Protein AF-B1SZX5-F1 (afdb_monomer)

InterPro domains:
  IPR019289 Tail assembly protein E/E' [PF10109] (11-87)

Radius of gyration: 14.86 Å; Cα contacts (8 Å, |Δi|>4): 120; chains: 1; bounding box: 37×42×34 Å

Sequence (103 aa):
MSLKRTDPLPLDTPIARGEQKIDAVTLTMSGSGALRGVTLTDVLQLDVIALSKVLPRISNPMLTEQDVLRMDPADLVKLGTELAGFLVPNSVKQDASLDPSTK

Structure (mmCIF, N/CA/C/O backbone):
data_AF-B1SZX5-F1
#
_entry.id   AF-B1SZX5-F1
#
loop_
_atom_site.group_PDB
_atom_site.id
_atom_site.type_symbol
_atom_site.label_atom_id
_atom_site.label_alt_id
_atom_site.label_comp_id
_atom_site.label_asym_id
_atom_site.label_entity_id
_atom_site.label_seq_id
_atom_site.pdbx_PDB_ins_code
_atom_site.Cartn_x
_atom_site.Cartn_y
_atom_site.Cartn_z
_atom_site.occupancy
_atom_site.B_iso_or_equiv
_atom_site.auth_seq_id
_atom_site.auth_comp_id
_atom_site.auth_asym_id
_atom_site.auth_atom_id
_atom_site.pdbx_PDB_model_num
ATOM 1 N N . MET A 1 1 ? 4.076 9.303 -22.768 1.00 49.81 1 MET A N 1
ATOM 2 C CA . MET A 1 1 ? 4.319 8.650 -21.463 1.00 49.81 1 MET A CA 1
ATOM 3 C C . MET A 1 1 ? 3.309 7.527 -21.317 1.00 49.81 1 MET A C 1
ATOM 5 O O . MET A 1 1 ? 2.122 7.816 -21.340 1.00 49.81 1 MET A O 1
ATOM 9 N N . SER A 1 2 ? 3.749 6.271 -21.250 1.00 59.03 2 SER A N 1
ATOM 10 C CA . SER A 1 2 ? 2.839 5.137 -21.044 1.00 59.03 2 SER A CA 1
ATOM 11 C C . SER A 1 2 ? 2.307 5.171 -19.612 1.00 59.03 2 SER A C 1
ATOM 13 O O . SER A 1 2 ? 3.093 5.135 -18.666 1.00 59.03 2 SER A O 1
ATOM 15 N N . LEU A 1 3 ? 0.989 5.284 -19.454 1.00 67.38 3 LEU A N 1
ATOM 16 C CA . LEU A 1 3 ? 0.317 5.176 -18.159 1.00 67.38 3 LEU A CA 1
ATOM 17 C C . LEU A 1 3 ? 0.470 3.735 -17.656 1.00 67.38 3 LEU A C 1
ATOM 19 O O . LEU A 1 3 ? 0.105 2.802 -18.368 1.00 67.38 3 LEU A O 1
ATOM 23 N N . LYS A 1 4 ? 1.023 3.544 -16.454 1.00 86.88 4 LYS A N 1
ATOM 24 C CA . LYS A 1 4 ? 1.081 2.222 -15.817 1.00 86.88 4 LYS A CA 1
ATOM 25 C C . LYS A 1 4 ? -0.180 2.048 -14.972 1.00 86.88 4 LYS A C 1
ATOM 27 O O . LYS A 1 4 ? -0.395 2.831 -14.049 1.00 86.88 4 LYS A O 1
ATOM 32 N N . ARG A 1 5 ? -1.023 1.072 -15.309 1.00 94.06 5 ARG A N 1
ATOM 33 C CA . ARG A 1 5 ? -2.298 0.798 -14.634 1.00 94.06 5 ARG A CA 1
ATOM 34 C C . ARG A 1 5 ? -2.495 -0.711 -14.483 1.00 94.06 5 ARG A C 1
ATOM 36 O O . ARG A 1 5 ? -2.105 -1.442 -15.387 1.00 94.06 5 ARG A O 1
ATOM 43 N N . THR A 1 6 ? -3.083 -1.149 -13.372 1.00 95.94 6 THR A N 1
ATOM 44 C CA . THR A 1 6 ? -3.493 -2.548 -13.163 1.00 95.94 6 THR A CA 1
ATOM 45 C C . THR A 1 6 ? -4.910 -2.803 -13.676 1.00 95.94 6 THR A C 1
ATOM 47 O O . THR A 1 6 ? -5.719 -1.875 -13.802 1.00 95.94 6 THR A O 1
ATOM 50 N N . ASP A 1 7 ? -5.246 -4.072 -13.883 1.00 95.56 7 ASP A N 1
ATOM 51 C CA . ASP A 1 7 ? -6.642 -4.510 -13.838 1.00 95.56 7 ASP A CA 1
ATOM 52 C C . ASP A 1 7 ? -7.218 -4.331 -12.414 1.00 95.56 7 ASP A C 1
ATOM 54 O O . ASP A 1 7 ? -6.459 -4.079 -11.466 1.00 95.56 7 ASP A O 1
ATOM 58 N N . PRO A 1 8 ? -8.551 -4.393 -12.225 1.00 97.44 8 PRO A N 1
ATOM 59 C CA . PRO A 1 8 ? -9.146 -4.356 -10.893 1.00 97.44 8 PRO A CA 1
ATOM 60 C C . PRO A 1 8 ? -8.628 -5.508 -10.024 1.00 97.44 8 PRO A C 1
ATOM 62 O O . PRO A 1 8 ? -8.835 -6.676 -10.343 1.00 97.44 8 PRO A O 1
ATOM 65 N N . LEU A 1 9 ? -7.971 -5.171 -8.916 1.00 97.62 9 LEU A N 1
ATOM 66 C CA . LEU A 1 9 ? -7.430 -6.126 -7.954 1.00 97.62 9 LEU A CA 1
ATOM 67 C C . LEU A 1 9 ? -8.503 -6.401 -6.894 1.00 97.62 9 LEU A C 1
ATOM 69 O O . LEU A 1 9 ? -8.837 -5.472 -6.150 1.00 97.62 9 LEU A O 1
ATOM 73 N N . PRO A 1 10 ? -9.076 -7.614 -6.819 1.00 98.00 10 PRO A N 1
ATOM 74 C CA . PRO A 1 10 ? -10.072 -7.940 -5.809 1.00 98.00 10 PRO A CA 1
ATOM 75 C C . PRO A 1 10 ? -9.433 -7.985 -4.419 1.00 98.00 10 PRO A C 1
ATOM 77 O O . PRO A 1 10 ? -8.341 -8.539 -4.240 1.00 98.00 10 PRO A O 1
ATOM 80 N N . LEU A 1 11 ? -10.131 -7.402 -3.449 1.00 97.88 11 LEU A N 1
ATOM 81 C CA . LEU A 1 11 ? -9.780 -7.482 -2.039 1.00 97.88 11 LEU A CA 1
ATOM 82 C C . LEU A 1 11 ? -10.410 -8.735 -1.442 1.00 97.88 11 LEU A C 1
ATOM 84 O O . LEU A 1 11 ? -11.609 -8.970 -1.608 1.00 97.88 11 LEU A O 1
ATOM 88 N N . ASP A 1 12 ? -9.606 -9.514 -0.731 1.00 96.88 12 ASP A N 1
ATOM 89 C CA . ASP A 1 12 ? -10.094 -10.676 0.008 1.00 96.88 12 ASP A CA 1
ATOM 90 C C . ASP A 1 12 ? -10.927 -10.219 1.214 1.00 96.88 12 ASP A C 1
ATOM 92 O O . ASP A 1 12 ? -11.929 -10.847 1.564 1.00 96.88 12 ASP A O 1
ATOM 96 N N . THR A 1 13 ? -10.568 -9.067 1.792 1.00 97.44 13 THR A N 1
ATOM 97 C CA . THR A 1 13 ? -11.337 -8.379 2.831 1.00 97.44 13 THR A CA 1
ATOM 98 C C . THR A 1 13 ? -11.823 -7.016 2.323 1.00 97.44 13 THR A C 1
ATOM 100 O O . THR A 1 13 ? -11.080 -6.031 2.363 1.00 97.44 13 THR A O 1
ATOM 103 N N . PRO A 1 14 ? -13.084 -6.915 1.859 1.00 96.19 14 PRO A N 1
ATOM 104 C CA . PRO A 1 14 ? -13.634 -5.661 1.362 1.00 96.19 14 PRO A CA 1
ATOM 105 C C . PRO A 1 14 ? -13.609 -4.545 2.408 1.00 96.19 14 PRO A C 1
ATOM 107 O O . PRO A 1 14 ? -13.945 -4.751 3.576 1.00 96.19 14 PRO A O 1
ATOM 110 N N . ILE A 1 15 ? -13.299 -3.328 1.968 1.00 96.31 15 ILE A N 1
ATOM 111 C CA . ILE A 1 15 ? -13.296 -2.153 2.844 1.00 96.31 15 ILE A CA 1
ATOM 112 C C . ILE A 1 15 ? -14.712 -1.579 2.913 1.00 96.31 15 ILE A C 1
ATOM 114 O O . ILE A 1 15 ? -15.302 -1.238 1.885 1.00 96.31 15 ILE A O 1
ATOM 118 N N . ALA A 1 16 ? -15.243 -1.433 4.127 1.00 93.19 16 ALA A N 1
ATOM 119 C CA . ALA A 1 16 ? -16.535 -0.803 4.383 1.00 93.19 16 ALA A CA 1
ATOM 120 C C . ALA A 1 16 ? -16.351 0.644 4.873 1.00 93.19 16 ALA A C 1
ATOM 122 O O . ALA A 1 16 ? -15.753 0.887 5.921 1.00 93.19 16 ALA A O 1
ATOM 123 N N . ARG A 1 17 ? -16.904 1.611 4.135 1.00 88.19 17 ARG A N 1
ATOM 124 C CA . ARG A 1 17 ? -16.944 3.038 4.490 1.00 88.19 17 ARG A CA 1
ATOM 125 C C . ARG A 1 17 ? -18.385 3.531 4.475 1.00 88.19 17 ARG A C 1
ATOM 127 O O . ARG A 1 17 ? -18.882 4.014 3.459 1.00 88.19 17 ARG A O 1
ATOM 134 N N . GLY A 1 18 ? -19.060 3.392 5.614 1.00 87.44 18 GLY A N 1
ATOM 135 C CA . GLY A 1 18 ? -20.493 3.668 5.712 1.00 87.44 18 GLY A CA 1
ATOM 136 C C . GLY A 1 18 ? -21.272 2.741 4.780 1.00 87.44 18 GLY A C 1
ATOM 137 O O . GLY A 1 18 ? -21.212 1.526 4.936 1.00 87.44 18 GLY A O 1
ATOM 138 N N . GLU A 1 19 ? -21.958 3.314 3.794 1.00 88.75 19 GLU A N 1
ATOM 139 C CA . GLU A 1 19 ? -22.711 2.567 2.776 1.00 88.75 19 GLU A CA 1
ATOM 140 C C . GLU A 1 19 ? -21.841 2.110 1.593 1.00 88.75 19 GLU A C 1
ATOM 142 O O . GLU A 1 19 ? -22.261 1.267 0.801 1.00 88.75 19 GLU A O 1
ATOM 147 N N . GLN A 1 20 ? -20.622 2.647 1.453 1.00 88.94 20 GLN A N 1
ATOM 148 C CA . GLN A 1 20 ? -19.713 2.245 0.386 1.00 88.94 20 GLN A CA 1
ATOM 149 C C . GLN A 1 20 ? -18.973 0.964 0.771 1.00 88.94 20 GLN A C 1
ATOM 151 O O . GLN A 1 20 ? -18.286 0.912 1.792 1.00 88.94 20 GLN A O 1
ATOM 156 N N . LYS A 1 21 ? -19.035 -0.033 -0.109 1.00 94.81 21 LYS A N 1
ATOM 157 C CA . LYS A 1 21 ? -18.204 -1.234 -0.055 1.00 94.81 21 LYS A CA 1
ATOM 158 C C . LYS A 1 21 ? -17.199 -1.208 -1.204 1.00 94.81 21 LYS A C 1
ATOM 160 O O . LYS A 1 21 ? -17.571 -0.927 -2.342 1.00 94.81 21 LYS A O 1
ATOM 165 N N . ILE A 1 22 ? -15.927 -1.447 -0.903 1.00 96.75 22 ILE A N 1
ATOM 166 C CA . ILE A 1 22 ? -14.854 -1.539 -1.896 1.00 96.75 22 ILE A CA 1
ATOM 167 C C . ILE A 1 22 ? -14.410 -2.992 -1.955 1.00 96.75 22 ILE A C 1
ATOM 169 O O . ILE A 1 22 ? -13.698 -3.457 -1.070 1.00 96.75 22 ILE A O 1
ATOM 173 N N . ASP A 1 23 ? -14.840 -3.696 -2.996 1.00 97.69 23 ASP A N 1
ATOM 174 C CA . ASP A 1 23 ? -14.473 -5.097 -3.225 1.00 97.69 23 ASP A CA 1
ATOM 175 C C . ASP A 1 23 ? -13.239 -5.241 -4.130 1.00 97.69 23 ASP A C 1
ATOM 177 O O . ASP A 1 23 ? -12.637 -6.307 -4.188 1.00 97.69 23 ASP A O 1
ATOM 181 N N . ALA A 1 24 ? -12.852 -4.183 -4.849 1.00 97.75 24 ALA A N 1
ATOM 182 C CA . ALA A 1 24 ? -11.674 -4.181 -5.707 1.00 97.75 24 ALA A CA 1
ATOM 183 C C . ALA A 1 24 ? -11.065 -2.782 -5.848 1.00 97.75 24 ALA A C 1
ATOM 185 O O . ALA A 1 24 ? -11.769 -1.769 -5.788 1.00 97.75 24 ALA A O 1
ATOM 186 N N . VAL A 1 25 ? -9.756 -2.734 -6.092 1.00 97.94 25 VAL A N 1
ATOM 187 C CA . VAL A 1 25 ? -8.985 -1.500 -6.276 1.00 97.94 25 VAL A CA 1
ATOM 188 C C . VAL A 1 25 ? -8.172 -1.585 -7.563 1.00 97.94 25 VAL A C 1
ATOM 190 O O . VAL A 1 25 ? -7.511 -2.576 -7.840 1.00 97.94 25 VAL A O 1
ATOM 193 N N . THR A 1 26 ? -8.192 -0.528 -8.366 1.00 98.06 26 THR A N 1
ATOM 194 C CA . THR A 1 26 ? -7.268 -0.352 -9.492 1.00 98.06 26 THR A CA 1
ATOM 195 C C . THR A 1 26 ? -6.151 0.604 -9.097 1.00 98.06 26 THR A C 1
ATOM 197 O O . THR A 1 26 ? -6.438 1.667 -8.550 1.00 98.06 26 THR A O 1
ATOM 200 N N . LEU A 1 27 ? -4.897 0.281 -9.418 1.00 97.81 27 LEU A N 1
ATOM 201 C CA . LEU A 1 27 ? -3.759 1.175 -9.196 1.00 97.81 27 LEU A CA 1
ATOM 202 C C . LEU A 1 27 ? -3.327 1.833 -10.511 1.00 97.81 27 LEU A C 1
ATOM 204 O O . LEU A 1 27 ? -3.223 1.166 -11.537 1.00 97.81 27 LEU A O 1
ATOM 208 N N . THR A 1 28 ? -3.072 3.143 -10.498 1.00 95.94 28 THR A N 1
ATOM 209 C CA . THR A 1 28 ? -2.600 3.913 -11.660 1.00 95.94 28 THR A CA 1
ATOM 210 C C . THR A 1 28 ? -1.444 4.830 -11.277 1.00 95.94 28 THR A C 1
ATOM 212 O O . THR A 1 28 ? -1.599 5.751 -10.480 1.00 95.94 28 THR A O 1
ATOM 215 N N . MET A 1 29 ? -0.281 4.627 -11.894 1.00 91.88 29 MET A N 1
ATOM 216 C CA . MET A 1 29 ? 0.921 5.417 -11.651 1.00 91.88 29 MET A CA 1
ATOM 217 C C . MET A 1 29 ? 1.205 6.363 -12.827 1.00 91.88 29 MET A C 1
ATOM 219 O O . MET A 1 29 ? 1.549 5.934 -13.929 1.00 91.88 29 MET A O 1
ATOM 223 N N . SER A 1 30 ? 1.083 7.672 -12.581 1.00 84.31 30 SER A N 1
ATOM 224 C CA . SER A 1 30 ? 1.310 8.745 -13.568 1.00 84.31 30 SER A CA 1
ATOM 225 C C . SER A 1 30 ? 2.730 9.336 -13.543 1.00 84.31 30 SER A C 1
ATOM 227 O O . SER A 1 30 ? 3.063 10.179 -14.373 1.00 84.31 30 SER A O 1
ATOM 229 N N . GLY A 1 31 ? 3.589 8.889 -12.617 1.00 87.81 31 GLY A N 1
ATOM 230 C CA . GLY A 1 31 ? 4.994 9.295 -12.506 1.00 87.81 31 GLY A CA 1
ATOM 231 C C . GLY A 1 31 ? 5.541 9.185 -11.078 1.00 87.81 31 GLY A C 1
ATOM 232 O O . GLY A 1 31 ? 4.844 8.747 -10.163 1.00 87.81 31 GLY A O 1
ATOM 233 N N . SER A 1 32 ? 6.783 9.632 -10.863 1.00 90.31 32 SER A N 1
ATOM 234 C CA . SER A 1 32 ? 7.447 9.600 -9.544 1.00 90.31 32 SER A CA 1
ATOM 235 C C . SER A 1 32 ? 6.789 10.509 -8.498 1.00 90.31 32 SER A C 1
ATOM 237 O O . SER A 1 32 ? 7.007 10.337 -7.302 1.00 90.31 32 SER A O 1
ATOM 239 N N . GLY A 1 33 ? 5.932 11.443 -8.922 1.00 92.00 33 GLY A N 1
ATOM 240 C CA . GLY A 1 33 ? 5.200 12.338 -8.028 1.00 92.00 33 GLY A CA 1
ATOM 241 C C . GLY A 1 33 ? 4.288 11.630 -7.015 1.00 92.00 33 GLY A C 1
ATOM 242 O O . GLY A 1 33 ? 3.993 12.212 -5.970 1.00 92.00 33 GLY A O 1
ATOM 243 N N . ALA A 1 34 ? 3.878 10.386 -7.283 1.00 92.88 34 ALA A N 1
ATOM 244 C CA . ALA A 1 34 ? 3.124 9.565 -6.335 1.00 92.88 34 ALA A CA 1
ATOM 245 C C . ALA A 1 34 ? 3.954 9.170 -5.096 1.00 92.88 34 ALA A C 1
ATOM 247 O O . ALA A 1 34 ? 3.400 9.010 -4.011 1.00 92.88 34 ALA A O 1
ATOM 248 N N . LEU A 1 35 ? 5.283 9.100 -5.234 1.00 95.25 35 LEU A N 1
ATOM 249 C CA . LEU A 1 35 ? 6.230 8.638 -4.210 1.00 95.25 35 LEU A CA 1
ATOM 250 C C . LEU A 1 35 ? 6.770 9.778 -3.329 1.00 95.25 35 LEU A C 1
ATOM 252 O O . LEU A 1 35 ? 7.738 9.610 -2.595 1.00 95.25 35 LEU A O 1
ATOM 256 N N . ARG A 1 36 ? 6.188 10.981 -3.405 1.00 94.25 36 ARG A N 1
ATOM 257 C CA . ARG A 1 36 ? 6.660 12.122 -2.607 1.00 94.25 36 ARG A CA 1
ATOM 258 C C . ARG A 1 36 ? 6.540 11.832 -1.108 1.00 94.25 36 ARG A C 1
ATOM 260 O O . ARG A 1 36 ? 5.471 11.441 -0.636 1.00 94.25 36 ARG A O 1
ATOM 267 N N . GLY A 1 37 ? 7.611 12.092 -0.361 1.00 95.88 37 GLY A N 1
ATOM 268 C CA . GLY A 1 37 ? 7.638 11.935 1.098 1.00 95.88 37 GLY A CA 1
ATOM 269 C C . GLY A 1 37 ? 7.829 10.496 1.594 1.00 95.88 37 GLY A C 1
ATOM 270 O O . GLY A 1 37 ? 7.557 10.236 2.767 1.00 95.88 37 GLY A O 1
ATOM 271 N N . VAL A 1 38 ? 8.272 9.583 0.722 1.00 97.00 38 VAL A N 1
ATOM 272 C CA . VAL A 1 38 ? 8.721 8.224 1.067 1.00 97.00 38 VAL A CA 1
ATOM 273 C C . VAL A 1 38 ? 10.052 7.928 0.377 1.00 97.00 38 VAL A C 1
ATOM 275 O O . VAL A 1 38 ? 10.367 8.550 -0.643 1.00 97.00 38 VAL A O 1
ATOM 278 N N . THR A 1 39 ? 10.842 6.997 0.912 1.00 96.75 39 THR A N 1
ATOM 279 C CA . THR A 1 39 ? 12.017 6.495 0.192 1.00 96.75 39 THR A CA 1
ATOM 280 C C . THR A 1 39 ? 11.609 5.366 -0.757 1.00 96.75 39 THR A C 1
ATOM 282 O O . THR A 1 39 ? 10.603 4.688 -0.547 1.00 96.75 39 THR A O 1
ATOM 285 N N . LEU A 1 40 ? 12.379 5.156 -1.830 1.00 95.06 40 LEU A N 1
ATOM 286 C CA . LEU A 1 40 ? 12.127 4.042 -2.755 1.00 95.06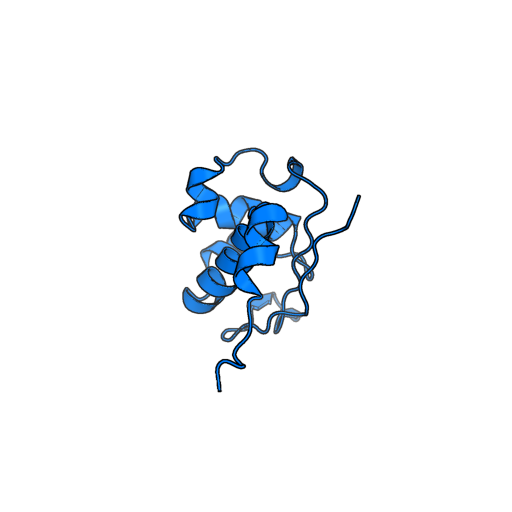 40 LEU A CA 1
ATOM 287 C C . LEU A 1 40 ? 12.346 2.685 -2.080 1.00 95.06 40 LEU A C 1
ATOM 289 O O . LEU A 1 40 ? 11.619 1.741 -2.374 1.00 95.06 40 LEU A O 1
ATOM 293 N N . THR A 1 41 ? 13.324 2.600 -1.176 1.00 96.38 41 THR A N 1
ATOM 294 C CA . THR A 1 41 ? 13.629 1.379 -0.427 1.00 96.38 41 THR A CA 1
ATOM 295 C C . THR A 1 41 ? 12.443 0.948 0.425 1.00 96.38 41 THR A C 1
ATOM 297 O O . THR A 1 41 ? 12.071 -0.217 0.359 1.00 96.38 41 THR A O 1
ATOM 300 N N . ASP A 1 42 ? 11.791 1.882 1.125 1.00 97.62 42 ASP A N 1
ATOM 301 C CA . ASP A 1 42 ? 10.623 1.571 1.960 1.00 97.62 42 ASP A CA 1
ATOM 302 C C . ASP A 1 42 ? 9.478 0.990 1.118 1.00 97.62 42 ASP A C 1
ATOM 304 O O . ASP A 1 42 ? 8.844 0.011 1.499 1.00 97.62 42 ASP A O 1
ATOM 308 N N . VAL A 1 43 ? 9.250 1.538 -0.082 1.00 96.00 43 VAL A N 1
ATOM 309 C CA . VAL A 1 43 ? 8.228 1.016 -1.005 1.00 96.00 43 VAL A CA 1
ATOM 310 C C . VAL A 1 43 ? 8.593 -0.384 -1.506 1.00 96.00 43 VAL A C 1
ATOM 312 O O . VAL A 1 43 ? 7.728 -1.252 -1.566 1.00 96.00 43 VAL A O 1
ATOM 315 N N . LEU A 1 44 ? 9.863 -0.629 -1.843 1.00 94.62 44 LEU A N 1
ATOM 316 C CA . LEU A 1 44 ? 10.336 -1.947 -2.290 1.00 94.62 44 LEU A CA 1
ATOM 317 C C . LEU A 1 44 ? 10.312 -3.000 -1.174 1.00 94.62 44 LEU A C 1
ATOM 319 O O . LEU A 1 44 ? 10.152 -4.183 -1.458 1.00 94.62 44 LEU A O 1
ATOM 323 N N . GLN A 1 45 ? 10.457 -2.574 0.080 1.00 96.06 45 GLN A N 1
ATOM 324 C CA . GLN A 1 45 ? 10.363 -3.425 1.266 1.00 96.06 45 GLN A CA 1
ATOM 325 C C . GLN A 1 45 ? 8.926 -3.580 1.779 1.00 96.06 45 GLN A C 1
ATOM 327 O O . GLN A 1 45 ? 8.720 -4.225 2.804 1.00 96.06 45 GLN A O 1
ATOM 332 N N . LEU A 1 46 ? 7.943 -3.026 1.057 1.00 97.44 46 LEU A N 1
ATOM 333 C CA . LEU A 1 46 ? 6.526 -3.050 1.418 1.00 97.44 46 LEU A CA 1
ATOM 334 C C . LEU A 1 46 ? 6.259 -2.455 2.812 1.00 97.44 46 LEU A C 1
ATOM 336 O O . LEU A 1 46 ? 5.380 -2.922 3.535 1.00 97.44 46 LEU A O 1
ATOM 340 N N . ASP A 1 47 ? 7.010 -1.418 3.193 1.00 98.06 47 ASP A N 1
ATOM 341 C CA . ASP A 1 47 ? 6.821 -0.736 4.469 1.00 98.06 47 ASP A CA 1
ATOM 342 C C . ASP A 1 47 ? 5.408 -0.148 4.568 1.00 98.06 47 ASP A C 1
ATOM 344 O O . ASP A 1 47 ? 4.958 0.613 3.707 1.00 98.06 47 ASP A O 1
ATOM 348 N N . VAL A 1 48 ? 4.707 -0.480 5.651 1.00 97.69 48 VAL A N 1
ATOM 349 C CA . VAL A 1 48 ? 3.290 -0.144 5.834 1.00 97.69 48 VAL A CA 1
ATOM 350 C C . VAL A 1 48 ? 3.057 1.370 5.818 1.00 97.69 48 VAL A C 1
ATOM 352 O O . VAL A 1 48 ? 2.069 1.828 5.244 1.00 97.69 48 VAL A O 1
ATOM 355 N N . ILE A 1 49 ? 3.969 2.164 6.390 1.00 97.94 49 ILE A N 1
ATOM 356 C CA . ILE A 1 49 ? 3.847 3.629 6.440 1.00 97.94 49 ILE A CA 1
ATOM 357 C C . ILE A 1 49 ? 4.143 4.251 5.072 1.00 97.94 49 ILE A C 1
ATOM 359 O O . ILE A 1 49 ? 3.529 5.246 4.680 1.00 97.94 49 ILE A O 1
ATOM 363 N N . ALA A 1 50 ? 5.073 3.682 4.309 1.00 98.06 50 ALA A N 1
ATOM 364 C CA . ALA A 1 50 ? 5.299 4.105 2.936 1.00 98.06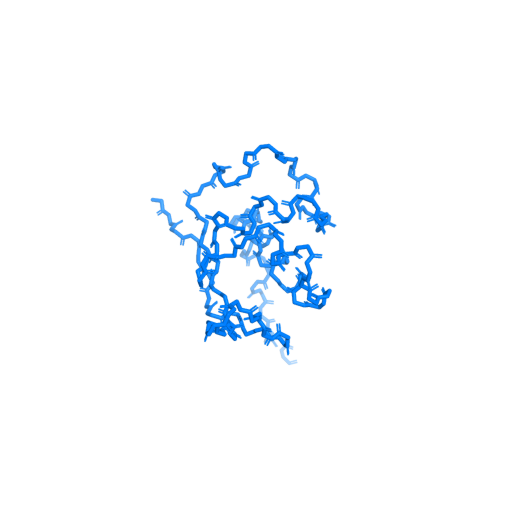 50 ALA A CA 1
ATOM 365 C C . ALA A 1 50 ? 4.093 3.776 2.043 1.00 98.06 50 ALA A C 1
ATOM 367 O O . ALA A 1 50 ? 3.619 4.641 1.298 1.00 98.06 50 ALA A O 1
ATOM 368 N N . LEU A 1 51 ? 3.547 2.561 2.155 1.00 98.19 51 LEU A N 1
ATOM 369 C CA . LEU A 1 51 ? 2.364 2.132 1.410 1.00 98.19 51 LEU A CA 1
ATOM 370 C C . LEU A 1 51 ? 1.130 2.972 1.767 1.00 98.19 51 LEU A C 1
ATOM 372 O O . LEU A 1 51 ? 0.416 3.401 0.856 1.00 98.19 51 LEU A O 1
ATOM 376 N N . SER A 1 52 ? 0.919 3.298 3.049 1.00 97.94 52 SER A N 1
ATOM 377 C CA . SER A 1 52 ? -0.205 4.135 3.500 1.00 97.94 52 SER A CA 1
ATOM 378 C C . SER A 1 52 ? -0.168 5.552 2.926 1.00 97.94 52 SER A C 1
ATOM 380 O O . SER A 1 52 ? -1.215 6.156 2.709 1.00 97.94 52 SER A O 1
ATOM 382 N N . LYS A 1 53 ? 1.019 6.069 2.593 1.00 97.62 53 LYS A N 1
ATOM 383 C CA . LYS A 1 53 ? 1.183 7.372 1.931 1.00 97.62 53 LYS A CA 1
ATOM 384 C C . LYS A 1 53 ? 0.978 7.309 0.421 1.00 97.62 53 LYS A C 1
ATOM 386 O O . LYS A 1 53 ? 0.516 8.290 -0.167 1.00 97.62 53 LYS A O 1
ATOM 391 N N . VAL A 1 54 ? 1.370 6.210 -0.224 1.00 97.75 54 VAL A N 1
ATOM 392 C CA . VAL A 1 54 ? 1.385 6.105 -1.692 1.00 97.75 54 VAL A CA 1
ATOM 393 C C . VAL A 1 54 ? 0.071 5.562 -2.243 1.00 97.75 54 VAL A C 1
ATOM 395 O O . VAL A 1 54 ? -0.479 6.166 -3.164 1.00 97.75 54 VAL A O 1
ATOM 398 N N . LEU A 1 55 ? -0.459 4.467 -1.688 1.00 97.62 55 LEU A N 1
ATOM 399 C CA . LEU A 1 55 ? -1.658 3.794 -2.206 1.00 97.62 55 LEU A CA 1
ATOM 400 C C . LEU A 1 55 ? -2.879 4.729 -2.333 1.00 97.62 55 LEU A C 1
ATOM 402 O O . LEU A 1 55 ? -3.515 4.696 -3.390 1.00 97.62 55 LEU A O 1
ATOM 406 N N . PRO A 1 56 ? -3.181 5.639 -1.383 1.00 97.12 56 PRO A N 1
ATOM 407 C CA . PRO A 1 56 ? -4.264 6.622 -1.531 1.00 97.12 56 PRO A CA 1
ATOM 408 C C . PRO A 1 56 ? -4.165 7.511 -2.775 1.00 97.12 56 PRO A C 1
ATOM 410 O O . PRO A 1 56 ? -5.170 7.969 -3.306 1.00 97.12 56 PRO A O 1
ATOM 413 N N . ARG A 1 57 ? -2.946 7.766 -3.263 1.00 96.56 57 ARG A N 1
ATOM 414 C CA . ARG A 1 57 ? -2.691 8.689 -4.381 1.00 96.56 57 ARG A CA 1
ATOM 415 C C . ARG A 1 57 ? -2.870 8.040 -5.745 1.00 96.56 57 ARG A C 1
ATOM 417 O O . ARG A 1 57 ? -2.978 8.751 -6.740 1.00 96.56 57 ARG A O 1
ATOM 424 N N . ILE A 1 58 ? -2.825 6.712 -5.795 1.00 96.88 58 ILE A N 1
ATOM 425 C CA . ILE A 1 58 ? -2.818 5.943 -7.042 1.00 96.88 58 ILE A CA 1
ATOM 426 C C . ILE A 1 58 ? -3.985 4.964 -7.148 1.00 96.88 58 ILE A C 1
ATOM 428 O O . ILE A 1 58 ? -4.117 4.309 -8.176 1.00 96.88 58 ILE A O 1
ATOM 432 N N . SER A 1 59 ? -4.806 4.835 -6.107 1.00 97.56 59 SER A N 1
ATOM 433 C CA . SER A 1 59 ? -5.916 3.885 -6.053 1.00 97.56 59 SER A CA 1
ATOM 434 C C . SER A 1 59 ? -7.214 4.469 -6.599 1.00 97.56 59 SER A C 1
ATOM 436 O O . SER A 1 59 ? -7.514 5.653 -6.439 1.00 97.56 59 SER A O 1
ATOM 438 N N . ASN A 1 60 ? -8.008 3.603 -7.223 1.00 96.56 60 ASN A N 1
ATOM 439 C CA . ASN A 1 60 ? -9.386 3.872 -7.595 1.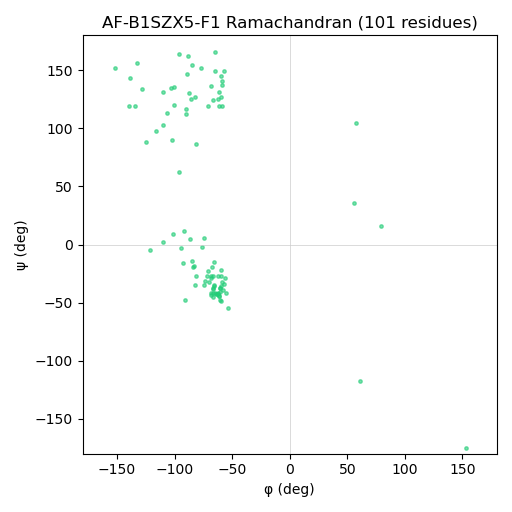00 96.56 60 ASN A CA 1
ATOM 440 C C . ASN A 1 60 ? -10.257 2.623 -7.330 1.00 96.56 60 ASN A C 1
ATOM 442 O O . ASN A 1 60 ? -9.993 1.595 -7.958 1.00 96.56 60 ASN A O 1
ATOM 446 N N . PRO A 1 61 ? -11.291 2.683 -6.468 1.00 96.19 61 PRO A N 1
ATOM 447 C CA . PRO A 1 61 ? -11.720 3.839 -5.673 1.00 96.19 61 PRO A CA 1
ATOM 448 C C . PRO A 1 61 ? -10.610 4.381 -4.763 1.00 96.19 61 PRO A C 1
ATOM 450 O O . PRO A 1 61 ? -9.742 3.623 -4.338 1.00 96.19 61 PRO A O 1
ATOM 453 N N . MET A 1 62 ? -10.622 5.692 -4.492 1.00 95.94 62 MET A N 1
ATOM 454 C CA . MET A 1 62 ? -9.590 6.329 -3.666 1.00 95.94 62 MET A CA 1
ATOM 455 C C . MET A 1 62 ? -9.599 5.720 -2.263 1.00 95.94 62 MET A C 1
ATOM 457 O O . MET A 1 62 ? -10.607 5.803 -1.551 1.00 95.94 62 MET A O 1
ATOM 461 N N . LEU A 1 63 ? -8.479 5.115 -1.877 1.00 97.12 63 LEU A N 1
ATOM 462 C CA . LEU A 1 63 ? -8.216 4.681 -0.510 1.00 97.12 63 LEU A CA 1
ATOM 463 C C . LEU A 1 63 ? -7.825 5.882 0.352 1.00 97.12 63 LEU A C 1
ATOM 465 O O . LEU A 1 63 ? -7.256 6.856 -0.134 1.00 97.12 63 LEU A O 1
ATOM 469 N N . THR A 1 64 ? -8.106 5.806 1.644 1.00 97.19 64 THR A N 1
ATOM 470 C CA . THR A 1 64 ? -7.554 6.711 2.653 1.00 97.19 64 THR A CA 1
ATOM 471 C C . THR A 1 64 ? -6.340 6.071 3.317 1.00 97.19 64 THR A C 1
ATOM 473 O O . THR A 1 64 ? -6.138 4.861 3.246 1.00 97.19 64 THR A O 1
ATOM 476 N N . GLU A 1 65 ? -5.534 6.871 4.010 1.00 97.25 65 GLU A N 1
ATOM 477 C CA . GLU A 1 65 ? -4.432 6.338 4.817 1.00 97.25 65 GLU A CA 1
ATOM 478 C C . GLU A 1 65 ? -4.940 5.342 5.875 1.00 97.25 65 GLU A C 1
ATOM 480 O O . GLU A 1 65 ? -4.344 4.288 6.076 1.00 97.25 65 GLU A O 1
ATOM 485 N N . GLN A 1 66 ? -6.089 5.632 6.498 1.00 96.69 66 GLN A N 1
ATOM 486 C CA . GLN A 1 66 ? -6.712 4.740 7.478 1.00 96.69 66 GLN A CA 1
ATOM 487 C C . GLN A 1 66 ? -7.192 3.422 6.867 1.00 96.69 66 GLN A C 1
ATOM 489 O O . GLN A 1 66 ? -7.098 2.398 7.540 1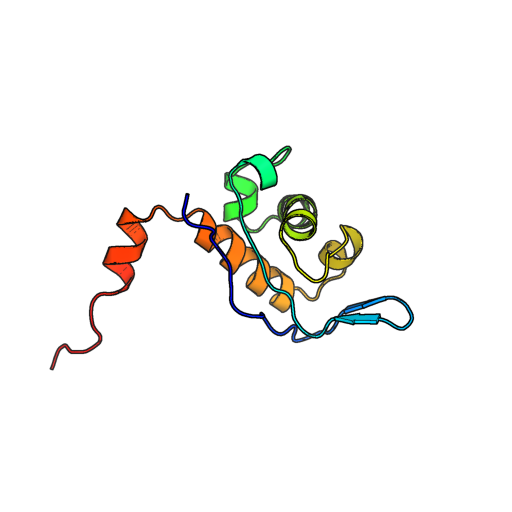.00 96.69 66 GLN A O 1
ATOM 494 N N . ASP A 1 67 ? -7.670 3.435 5.618 1.00 96.75 67 ASP A N 1
ATOM 495 C CA . ASP A 1 67 ? -8.049 2.206 4.915 1.00 96.75 67 ASP A CA 1
ATOM 496 C C . ASP A 1 67 ? -6.836 1.284 4.769 1.00 96.75 67 ASP A C 1
ATOM 498 O O . ASP A 1 67 ? -6.933 0.098 5.055 1.00 96.75 67 ASP A O 1
ATOM 502 N N . VAL A 1 68 ? -5.677 1.837 4.394 1.00 97.50 68 VAL A N 1
ATOM 503 C CA . VAL A 1 68 ? -4.433 1.067 4.228 1.00 97.50 68 VAL A CA 1
ATOM 504 C C . VAL A 1 68 ? -3.901 0.561 5.570 1.00 97.50 68 VAL A C 1
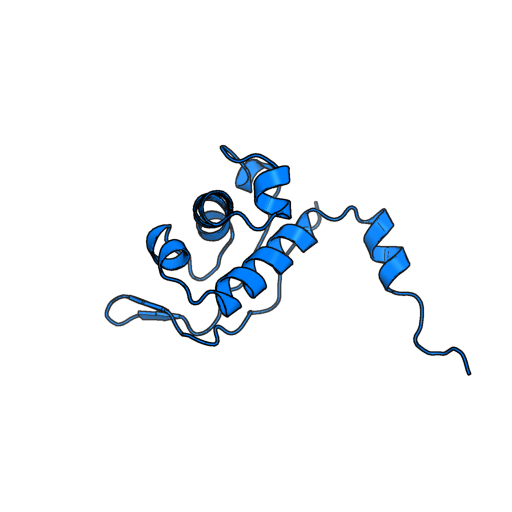ATOM 506 O O . VAL A 1 68 ? -3.517 -0.597 5.677 1.00 97.50 68 VAL A O 1
ATOM 509 N N . LEU A 1 69 ? -3.916 1.397 6.612 1.00 96.81 69 LEU A N 1
ATOM 510 C CA . LEU A 1 69 ? -3.433 1.021 7.949 1.00 96.81 69 LEU A CA 1
ATOM 511 C C . LEU A 1 69 ? -4.300 -0.044 8.641 1.00 96.81 69 LEU A C 1
ATOM 513 O O . LEU A 1 69 ? -3.850 -0.663 9.603 1.00 96.81 69 LEU A O 1
ATOM 517 N N . ARG A 1 70 ? -5.546 -0.231 8.192 1.00 95.50 70 ARG A N 1
ATOM 518 C CA . ARG A 1 70 ? -6.491 -1.235 8.711 1.00 95.50 70 ARG A CA 1
ATOM 519 C C . ARG A 1 70 ? -6.763 -2.370 7.724 1.00 95.50 70 ARG A C 1
ATOM 521 O O . ARG A 1 70 ? -7.602 -3.220 8.011 1.00 95.50 70 ARG A O 1
ATOM 528 N N . MET A 1 71 ? -6.102 -2.350 6.571 1.00 96.38 71 MET A N 1
ATOM 529 C CA . MET A 1 71 ? -6.257 -3.353 5.528 1.00 96.38 71 MET A CA 1
ATOM 530 C C . MET A 1 71 ? -5.773 -4.712 6.025 1.00 96.38 71 MET A C 1
ATOM 532 O O . MET A 1 71 ? -4.844 -4.793 6.832 1.00 96.38 71 MET A O 1
ATOM 536 N N . ASP A 1 72 ? -6.383 -5.779 5.512 1.00 97.38 72 ASP A N 1
ATOM 537 C CA . ASP A 1 72 ? -5.863 -7.120 5.735 1.00 97.38 72 ASP A CA 1
ATOM 538 C C . ASP A 1 72 ? -4.415 -7.231 5.204 1.00 97.38 72 ASP A C 1
ATOM 540 O O . ASP A 1 72 ? -4.120 -6.722 4.115 1.00 97.38 72 ASP A O 1
ATOM 544 N N . PRO A 1 73 ? -3.487 -7.877 5.936 1.00 97.12 73 PRO A N 1
ATOM 545 C CA . PRO A 1 73 ? -2.099 -7.990 5.503 1.00 97.12 73 PRO A CA 1
ATOM 546 C C . PRO A 1 73 ? -1.920 -8.641 4.125 1.00 97.12 73 PRO A C 1
ATOM 548 O O . PRO A 1 73 ? -1.013 -8.243 3.394 1.00 97.12 73 PRO A O 1
ATOM 551 N N . ALA A 1 74 ? -2.758 -9.611 3.744 1.00 97.62 74 ALA A N 1
ATOM 552 C CA . ALA A 1 74 ? -2.658 -10.265 2.440 1.00 97.62 74 ALA A CA 1
ATOM 553 C C . ALA A 1 74 ? -3.035 -9.303 1.304 1.00 97.62 74 ALA A C 1
ATOM 555 O O . ALA A 1 74 ? -2.331 -9.228 0.293 1.00 97.62 74 ALA A O 1
ATOM 556 N N . ASP A 1 75 ? -4.087 -8.506 1.499 1.00 98.12 75 ASP A N 1
ATOM 557 C CA . ASP A 1 75 ? -4.474 -7.457 0.555 1.00 98.12 75 ASP A CA 1
ATOM 558 C C . ASP A 1 75 ? -3.425 -6.338 0.485 1.00 98.12 75 ASP A C 1
ATOM 560 O O . A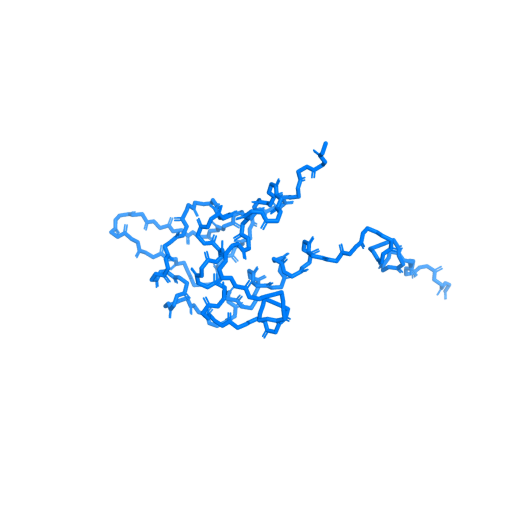SP A 1 75 ? -3.109 -5.851 -0.603 1.00 98.12 75 ASP A O 1
ATOM 564 N N . LEU A 1 76 ? -2.810 -5.976 1.615 1.00 97.88 76 LEU A N 1
ATOM 565 C CA . LEU A 1 76 ? -1.739 -4.980 1.637 1.00 97.88 76 LEU A CA 1
ATOM 566 C C . LEU A 1 76 ? -0.504 -5.452 0.861 1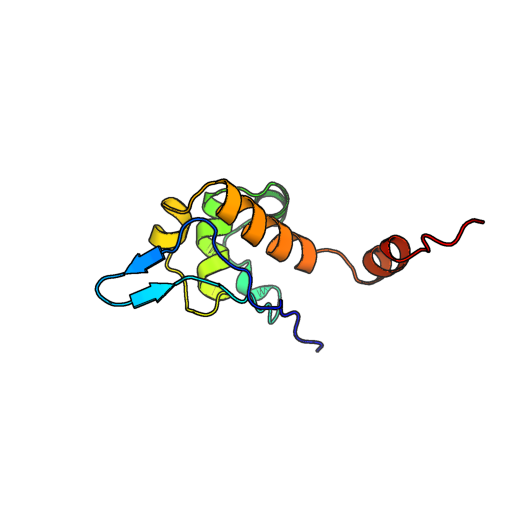.00 97.88 76 LEU A C 1
ATOM 568 O O . LEU A 1 76 ? 0.061 -4.681 0.082 1.00 97.88 76 LEU A O 1
ATOM 572 N N . VAL A 1 77 ? -0.109 -6.718 1.028 1.00 98.12 77 VAL A N 1
ATOM 573 C CA . VAL A 1 77 ? 0.973 -7.331 0.244 1.00 98.12 77 VAL A CA 1
ATOM 574 C C . VAL A 1 77 ? 0.614 -7.326 -1.239 1.00 98.12 77 VAL A C 1
ATOM 576 O O . VAL A 1 77 ? 1.416 -6.862 -2.042 1.00 98.12 77 VAL A O 1
ATOM 579 N N . LYS A 1 78 ? -0.601 -7.752 -1.606 1.00 98.00 78 LYS A N 1
ATOM 580 C CA . LYS A 1 78 ? -1.094 -7.767 -2.993 1.00 98.00 78 LYS A CA 1
ATOM 581 C C . LYS A 1 78 ? -0.969 -6.389 -3.653 1.00 98.00 78 LYS A C 1
ATOM 583 O O . LYS A 1 78 ? -0.316 -6.252 -4.686 1.00 98.00 78 LYS A O 1
ATOM 588 N N . LEU A 1 79 ? -1.532 -5.348 -3.034 1.00 98.06 79 LEU A N 1
ATOM 589 C CA . LEU A 1 79 ? -1.462 -3.983 -3.568 1.00 98.06 79 LEU A CA 1
ATOM 590 C C . LEU A 1 79 ? -0.030 -3.424 -3.561 1.00 98.06 79 LEU A C 1
ATOM 592 O O . LEU A 1 79 ? 0.373 -2.721 -4.491 1.00 98.06 79 LEU A O 1
ATOM 596 N N . GLY A 1 80 ? 0.745 -3.727 -2.520 1.00 97.31 80 GLY A N 1
ATOM 597 C CA . GLY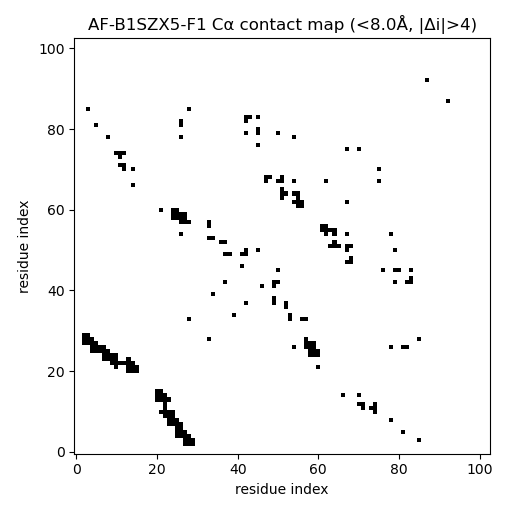 A 1 80 ? 2.133 -3.296 -2.386 1.00 97.31 80 GLY A CA 1
ATOM 598 C C . GLY A 1 80 ? 3.049 -3.909 -3.449 1.00 97.31 80 GLY A C 1
ATOM 599 O O . GLY A 1 80 ? 3.867 -3.200 -4.035 1.00 97.31 80 GLY A O 1
ATOM 600 N N . THR A 1 81 ? 2.883 -5.197 -3.761 1.00 96.62 81 THR A N 1
ATOM 601 C CA . THR A 1 81 ? 3.634 -5.886 -4.818 1.00 96.62 81 THR A CA 1
ATOM 602 C C . THR A 1 81 ? 3.337 -5.294 -6.193 1.00 96.62 81 THR A C 1
ATOM 604 O O . THR A 1 81 ? 4.270 -5.045 -6.956 1.00 96.62 81 THR A O 1
ATOM 607 N N . GLU A 1 82 ? 2.076 -4.984 -6.495 1.00 96.38 82 GLU A N 1
ATOM 608 C CA . GLU A 1 82 ? 1.704 -4.315 -7.750 1.00 96.38 82 GLU A CA 1
ATOM 609 C C . GLU A 1 82 ? 2.345 -2.923 -7.871 1.00 96.38 82 GLU A C 1
ATOM 611 O O . GLU A 1 82 ? 2.923 -2.570 -8.906 1.00 96.38 82 GLU A O 1
ATOM 616 N N . LEU A 1 83 ? 2.342 -2.146 -6.780 1.00 95.88 83 LEU A N 1
ATOM 617 C CA . LEU A 1 83 ? 3.047 -0.866 -6.715 1.00 95.88 83 LEU A CA 1
ATOM 618 C C . LEU A 1 83 ? 4.560 -1.031 -6.944 1.00 95.88 83 LEU A C 1
ATOM 620 O O . LEU A 1 83 ? 5.137 -0.313 -7.765 1.00 95.88 83 LEU A O 1
ATOM 624 N N . ALA A 1 84 ? 5.211 -1.977 -6.266 1.00 94.38 84 ALA A N 1
ATOM 625 C CA . ALA A 1 84 ? 6.631 -2.264 -6.470 1.00 94.38 84 ALA A CA 1
ATOM 626 C C . ALA A 1 84 ? 6.916 -2.697 -7.923 1.00 94.38 84 ALA A C 1
ATOM 628 O O . ALA A 1 84 ? 7.897 -2.258 -8.531 1.00 94.38 84 ALA A O 1
ATOM 629 N N . GLY A 1 85 ? 6.006 -3.460 -8.533 1.00 92.69 85 GLY A N 1
ATOM 630 C CA . GLY A 1 85 ? 6.044 -3.857 -9.940 1.00 92.69 85 GLY A CA 1
ATOM 631 C C . GLY A 1 85 ? 6.036 -2.674 -10.915 1.00 92.69 85 GLY A C 1
ATOM 632 O O . GLY A 1 85 ? 6.610 -2.754 -12.011 1.00 92.69 85 GLY A O 1
ATOM 633 N N . PHE A 1 86 ? 5.464 -1.527 -10.542 1.00 91.88 86 PHE A N 1
ATOM 634 C CA . PHE A 1 86 ? 5.574 -0.306 -11.343 1.00 91.88 86 PHE A CA 1
ATOM 635 C C . PHE A 1 86 ? 6.967 0.325 -11.321 1.00 91.88 86 PHE A C 1
ATOM 637 O O . PHE A 1 86 ? 7.308 1.036 -12.275 1.00 91.88 86 PHE A O 1
ATOM 644 N N . LEU A 1 87 ? 7.780 0.049 -10.301 1.00 90.44 87 LEU A N 1
ATOM 645 C CA . LEU A 1 87 ? 9.141 0.577 -10.171 1.00 90.44 87 LEU A CA 1
ATOM 646 C C . LEU A 1 87 ? 10.170 -0.233 -10.967 1.00 90.44 87 LEU A C 1
ATOM 648 O O . LEU A 1 87 ? 11.238 0.287 -11.283 1.00 90.44 87 LEU A O 1
ATOM 652 N N . VAL A 1 88 ? 9.837 -1.470 -11.350 1.00 88.19 88 VAL A N 1
ATOM 653 C CA . VAL A 1 88 ? 10.717 -2.324 -12.157 1.00 88.19 88 VAL A CA 1
ATOM 654 C C . VAL A 1 88 ? 10.981 -1.669 -13.529 1.00 88.19 88 VAL A C 1
ATOM 656 O O . VAL A 1 88 ? 10.019 -1.341 -14.246 1.00 88.19 88 VAL A O 1
ATOM 659 N N . PRO A 1 89 ? 12.259 -1.470 -13.921 1.00 86.62 89 PRO A N 1
ATOM 660 C CA . PRO A 1 89 ? 12.624 -0.936 -15.230 1.00 86.62 89 PRO A CA 1
ATOM 661 C C . PRO A 1 89 ? 12.109 -1.818 -16.368 1.00 86.62 89 PRO A C 1
ATOM 663 O O . PRO A 1 89 ? 12.115 -3.043 -16.269 1.00 86.62 89 PRO A O 1
ATOM 666 N N . ASN A 1 90 ? 11.714 -1.207 -17.486 1.00 79.81 90 ASN A N 1
ATOM 667 C CA . ASN A 1 90 ? 11.164 -1.948 -18.627 1.00 79.81 90 ASN A CA 1
ATOM 668 C C . ASN A 1 90 ? 12.140 -3.000 -19.182 1.00 79.81 90 ASN A C 1
ATOM 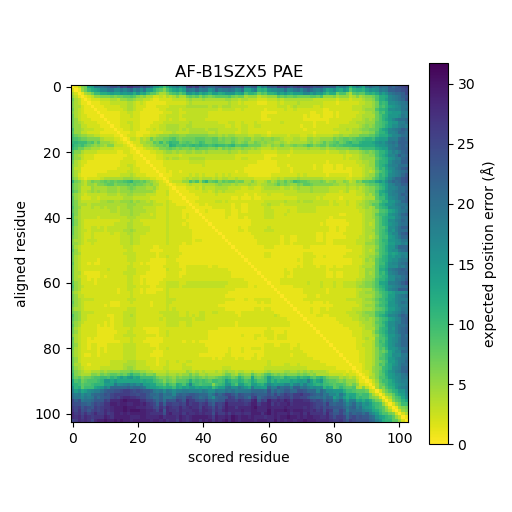670 O O . ASN A 1 90 ? 11.692 -4.059 -19.605 1.00 79.81 90 ASN A O 1
ATOM 674 N N . SER A 1 91 ? 13.449 -2.737 -19.120 1.00 78.88 91 SER A N 1
ATOM 675 C CA . SER A 1 91 ? 14.495 -3.672 -19.551 1.00 78.88 91 SER A CA 1
ATOM 676 C C . SER A 1 91 ? 14.453 -4.990 -18.775 1.00 78.88 91 SER A C 1
ATOM 678 O O . SER A 1 91 ? 14.675 -6.041 -19.348 1.00 78.88 91 SER A O 1
ATOM 680 N N . VAL A 1 92 ? 14.108 -4.939 -17.484 1.00 75.88 92 VAL A N 1
ATOM 681 C CA . VAL A 1 92 ? 14.044 -6.120 -16.608 1.00 75.88 92 VAL A CA 1
ATOM 682 C C . VAL A 1 92 ? 12.726 -6.881 -16.793 1.00 75.88 92 VAL A C 1
ATOM 684 O O . VAL A 1 92 ? 12.672 -8.092 -16.612 1.00 75.88 92 VAL A O 1
ATOM 687 N N . LYS A 1 93 ? 11.647 -6.196 -17.202 1.00 66.94 93 LYS A N 1
ATOM 688 C CA . LYS A 1 93 ? 10.346 -6.839 -17.462 1.00 66.94 93 LYS A CA 1
ATOM 689 C C . LYS A 1 93 ? 10.365 -7.760 -18.687 1.00 66.94 93 LYS A C 1
ATOM 691 O O . LYS A 1 93 ? 9.579 -8.700 -18.738 1.00 66.94 93 LYS A O 1
ATOM 696 N N . GLN A 1 94 ? 11.239 -7.496 -19.661 1.00 55.28 94 GLN A N 1
ATOM 697 C CA . GLN A 1 94 ? 11.343 -8.306 -20.879 1.00 55.28 94 GLN A CA 1
ATOM 698 C C . GLN A 1 94 ? 12.015 -9.669 -20.633 1.00 55.28 94 GLN A C 1
ATOM 700 O O . GLN A 1 94 ? 11.596 -10.648 -21.241 1.00 55.28 94 GLN A O 1
ATOM 705 N N . ASP A 1 95 ? 12.950 -9.774 -19.683 1.00 48.31 95 ASP A N 1
ATOM 706 C CA . ASP A 1 95 ? 13.589 -11.051 -19.317 1.00 48.31 95 ASP A CA 1
ATOM 707 C C . ASP A 1 95 ? 12.661 -12.009 -18.547 1.00 48.31 95 ASP A C 1
ATOM 709 O O . ASP A 1 95 ? 12.794 -13.225 -18.650 1.00 48.31 95 ASP A O 1
ATOM 713 N N . ALA A 1 96 ? 11.663 -11.495 -17.820 1.00 53.62 96 ALA A N 1
ATOM 714 C CA . ALA A 1 96 ? 10.705 -12.329 -17.082 1.00 53.62 96 ALA A CA 1
ATOM 715 C C . ALA A 1 96 ? 9.632 -12.992 -17.975 1.00 53.62 96 ALA A C 1
ATOM 717 O O . ALA A 1 96 ? 8.795 -13.740 -17.476 1.00 53.62 96 ALA A O 1
ATOM 718 N N . SER A 1 97 ? 9.640 -12.714 -19.286 1.00 47.88 97 SER A N 1
ATOM 719 C CA . SER A 1 97 ? 8.664 -13.234 -20.260 1.00 47.88 97 SER A CA 1
ATOM 720 C C . SER A 1 97 ? 9.195 -14.414 -21.095 1.00 47.88 97 SER A C 1
ATOM 722 O O . SER A 1 97 ? 8.556 -14.808 -22.069 1.00 47.88 97 SER A O 1
ATOM 724 N N . LEU A 1 98 ? 10.363 -14.971 -20.758 1.00 47.72 98 LEU A N 1
ATOM 725 C CA . LEU A 1 98 ? 10.997 -16.054 -21.516 1.00 47.72 98 LEU A CA 1
ATOM 726 C C . LEU A 1 98 ? 10.389 -17.431 -21.158 1.00 47.72 98 LEU A C 1
ATOM 728 O O . LEU A 1 98 ? 10.872 -18.139 -20.284 1.00 47.72 98 LEU A O 1
ATOM 732 N N . ASP A 1 99 ? 9.303 -17.751 -21.867 1.00 46.19 99 ASP A N 1
ATOM 733 C CA . ASP A 1 99 ? 8.949 -19.050 -22.474 1.00 46.19 99 ASP A CA 1
ATOM 734 C C . ASP A 1 99 ? 8.829 -20.334 -21.596 1.00 46.19 99 ASP A C 1
ATOM 736 O O . ASP A 1 99 ? 9.832 -20.985 -21.301 1.00 46.19 99 ASP A O 1
ATOM 740 N N . PRO A 1 100 ? 7.604 -20.823 -21.278 1.00 48.75 100 PRO A N 1
ATOM 741 C CA . PRO A 1 100 ? 7.396 -22.191 -20.785 1.00 48.75 100 PRO A CA 1
ATOM 742 C C . PRO A 1 100 ? 7.525 -23.283 -21.872 1.00 48.75 100 PRO A C 1
ATOM 744 O O . PRO A 1 100 ? 7.299 -24.455 -21.581 1.00 48.75 100 PRO A O 1
ATOM 747 N N . SER A 1 101 ? 7.911 -22.959 -23.109 1.00 51.16 101 SER A N 1
ATOM 748 C CA . SER A 1 101 ? 8.127 -23.929 -24.193 1.00 51.16 101 SER A CA 1
ATOM 749 C C . SER A 1 101 ? 9.603 -24.309 -24.313 1.00 51.16 101 SER A C 1
ATOM 751 O O . SER A 1 101 ? 10.238 -24.128 -25.348 1.00 51.16 101 SER A O 1
ATOM 753 N N . THR A 1 102 ? 10.158 -24.918 -23.267 1.00 48.34 102 THR A N 1
ATOM 754 C CA . THR A 1 102 ? 11.260 -25.868 -23.467 1.00 48.34 102 THR A CA 1
ATOM 755 C C . THR A 1 102 ? 10.691 -27.274 -23.342 1.00 48.34 102 THR A C 1
ATOM 757 O O . THR A 1 102 ? 10.602 -27.808 -22.247 1.00 48.34 102 THR A O 1
ATOM 760 N N . LYS A 1 103 ? 10.266 -27.774 -24.507 1.00 40.94 103 LYS A N 1
ATOM 761 C CA . LYS A 1 103 ? 10.120 -29.169 -24.957 1.00 40.94 103 LYS A CA 1
ATOM 762 C C . LYS A 1 103 ? 9.643 -30.239 -23.967 1.00 40.94 103 LYS A C 1
ATOM 764 O O . LYS A 1 103 ? 10.410 -30.613 -23.058 1.00 40.94 103 LYS A O 1
#

Solvent-accessible surface area (backbone atoms only — not comparable to full-atom values): 6198 Å² total; per-residue (Å²): 132,85,76,47,64,56,68,75,43,70,40,90,67,56,49,75,58,89,91,47,72,42,53,48,39,24,44,46,51,91,55,74,78,55,52,67,97,50,59,71,65,41,41,68,68,57,32,66,72,38,44,26,64,29,48,35,74,28,32,43,65,71,44,48,47,67,54,53,76,68,44,52,70,68,50,49,48,54,57,35,51,56,56,38,58,68,70,56,53,72,80,62,58,60,67,77,65,74,65,94,81,75,127

Foldseek 3Di:
DDKDKDDWAAAPDWDDDPPDTRRTKMFIDPDCVLQPPHDLVCLLVLPLQSLLSRQQVGIVVRDHSVCSVPGDPVVSCVSSVSVNVVVDDPVVVVVVPDDPPPD

pLDDT: mean 89.05, std 15.42, range [40.94, 98.19]

Nearest PDB structures (foldseek):
  2qdd-assembly1_A  TM=6.142E-01  e=4.216E+00  Roseovarius nubinhibens ISM
  3qld-assembly1_A  TM=2.820E-01  e=4.662E-01  Alicyclobacillus acidocaldarius LAA1
  4l1u-assembly2_C  TM=2.729E-01  e=5.092E+00  Homo sapiens

Mean predicted aligned error: 6.26 Å

Organism: NCBI:txid396597

Secondary structure (DSSP, 8-state):
-PPEEPPPEEEEEEEEETTEEEEEEEEEE-SGGGGTTS-HHHHHTT-HHHHHHHHHHHEESPPPHHHHHTS-HHHHHHHHHHHHHHHS-HHHHHHTT--S---